Protein AF-A0A6A5R4L2-F1 (afdb_monomer)

Secondary structure (DSSP, 8-state):
--------TTS-SHHHHHHHHHHHHHHHHHSS-S-TTS-TTTSHHHHHHHHHTT-----TTSTTHHHHHHHHHT-S--HHHHHHHHHHHHHHHHTT-

Mean predicted aligned error: 9.18 Å

Sequence (97 aa):
MSSMPQPDANLFNKRTDMFALGTAIYVMISGQPPFPNLNSAEDEDEVQRRFRECEFPPLETIPAGSVVRKCWMGDNSTVSEIMEDIRRMVDHNLRCF

InterPro domains:
  IPR011009 Protein kinase-like domain superfamily [SSF56112] (11-75)

Solvent-accessible surface area (backbone atoms only — not comparable to full-atom values): 5978 Å² total; per-residue (Å²): 140,86,88,78,87,80,90,61,93,82,70,81,44,76,50,52,54,32,32,51,48,17,51,51,53,45,30,72,71,70,72,44,66,82,55,78,92,50,51,74,84,84,37,37,69,58,55,52,47,29,60,72,73,64,60,64,58,89,34,90,85,43,87,61,24,71,55,31,49,45,23,59,70,49,52,93,68,48,72,67,55,54,51,49,53,52,47,55,51,52,55,56,64,58,68,78,107

Foldseek 3Di:
DDDDDDPDPPCDDPLNVLLVVLQVVCCVWVVAGFCNVDDCVPCVVVVVVCLVVVVTHDLVPTQCSVLSSCSSVS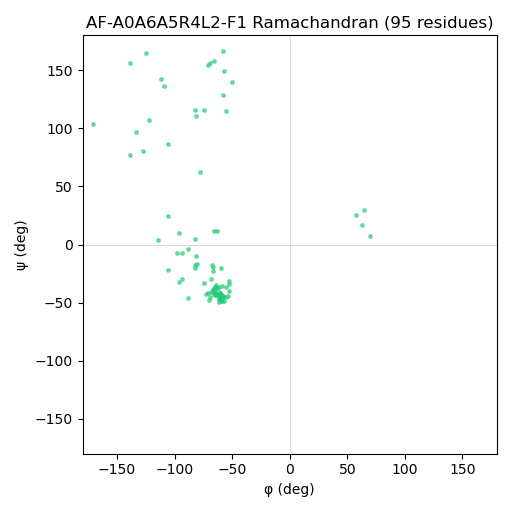PPDDVVNSVVVVVVSVVVVVVVD

Structure (mmCIF, N/CA/C/O backbone):
data_AF-A0A6A5R4L2-F1
#
_entry.id   AF-A0A6A5R4L2-F1
#
loop_
_atom_site.group_PDB
_atom_site.id
_atom_site.type_symbol
_atom_site.label_atom_id
_atom_site.label_alt_id
_atom_site.label_comp_id
_atom_site.label_asym_id
_atom_site.label_entity_id
_atom_site.label_seq_id
_atom_site.pdbx_PDB_ins_code
_atom_site.Cartn_x
_atom_site.Cartn_y
_atom_site.Cartn_z
_atom_site.occupancy
_atom_site.B_iso_or_equiv
_atom_site.auth_seq_id
_atom_site.auth_comp_id
_atom_site.auth_asym_id
_atom_site.auth_atom_id
_atom_site.pdbx_PDB_model_num
ATOM 1 N N . MET A 1 1 ? 30.796 4.702 7.837 1.00 38.06 1 MET A N 1
ATOM 2 C CA . MET A 1 1 ? 29.672 4.132 7.068 1.00 38.06 1 MET A CA 1
ATOM 3 C C . MET A 1 1 ? 28.840 5.299 6.583 1.00 38.06 1 MET A C 1
ATOM 5 O O . MET A 1 1 ? 28.125 5.887 7.378 1.00 38.06 1 MET A O 1
ATOM 9 N N . SER A 1 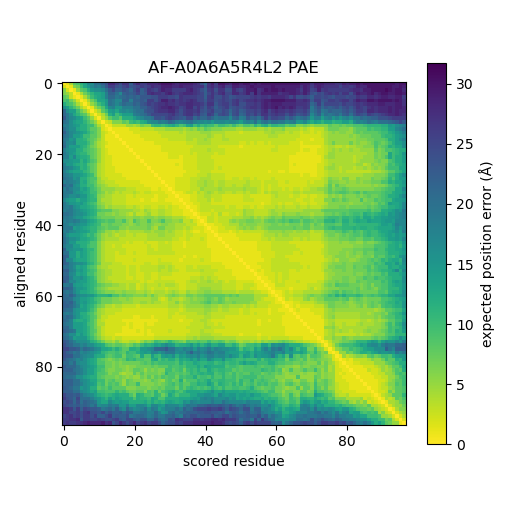2 ? 29.057 5.717 5.340 1.00 47.09 2 SER A N 1
ATOM 10 C CA . SER A 1 2 ? 28.316 6.811 4.715 1.00 47.09 2 SER A CA 1
ATOM 11 C C . SER A 1 2 ? 27.690 6.221 3.466 1.00 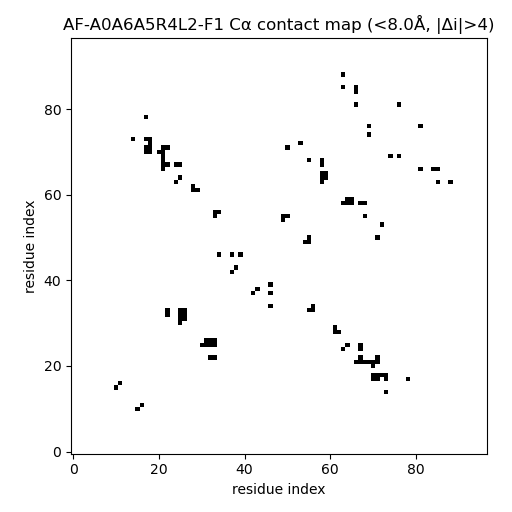47.09 2 SER A C 1
ATOM 13 O O . SER A 1 2 ? 28.412 5.883 2.532 1.00 47.09 2 SER A O 1
ATOM 15 N N . SER A 1 3 ? 26.381 6.007 3.497 1.00 48.00 3 SER A N 1
ATOM 16 C CA . SER A 1 3 ? 25.655 5.392 2.391 1.00 48.00 3 SER A CA 1
ATOM 17 C C . SER A 1 3 ? 24.342 6.128 2.209 1.00 48.00 3 SER A C 1
ATOM 19 O O . SER A 1 3 ? 23.317 5.641 2.660 1.00 48.00 3 SER A O 1
ATOM 21 N N . MET A 1 4 ? 24.395 7.318 1.603 1.00 48.91 4 MET A N 1
ATOM 22 C CA . MET A 1 4 ? 23.556 7.620 0.437 1.00 48.91 4 MET A CA 1
ATOM 23 C C . MET A 1 4 ? 23.974 8.963 -0.189 1.00 48.91 4 MET A C 1
ATOM 25 O O . MET A 1 4 ? 23.643 10.017 0.352 1.00 48.91 4 MET A O 1
ATOM 29 N N . PRO A 1 5 ? 24.688 8.979 -1.325 1.00 51.19 5 PRO A N 1
ATOM 30 C CA . PRO A 1 5 ? 24.662 10.130 -2.216 1.00 51.19 5 PRO A CA 1
ATOM 31 C C . PRO A 1 5 ? 23.315 10.101 -2.948 1.00 51.19 5 PRO A C 1
ATOM 33 O O . PRO A 1 5 ? 23.049 9.146 -3.669 1.00 51.19 5 PRO A O 1
ATOM 36 N N . GLN A 1 6 ? 22.449 11.094 -2.733 1.00 54.50 6 GLN A N 1
ATOM 37 C CA . GLN A 1 6 ? 21.189 11.236 -3.474 1.00 54.50 6 GLN A CA 1
ATOM 38 C C . GLN A 1 6 ? 21.481 11.912 -4.825 1.00 54.50 6 GLN A C 1
ATOM 40 O O . GLN A 1 6 ? 21.825 13.095 -4.815 1.00 54.50 6 GLN A O 1
ATOM 45 N N . PRO A 1 7 ? 21.375 11.217 -5.977 1.00 51.03 7 PRO A N 1
ATOM 46 C CA . PRO A 1 7 ? 21.648 11.831 -7.275 1.00 51.03 7 PRO A CA 1
ATOM 47 C C . PRO A 1 7 ? 20.450 12.628 -7.808 1.00 51.03 7 PRO A C 1
ATOM 49 O O . PRO A 1 7 ? 20.639 13.496 -8.649 1.00 51.03 7 PRO A O 1
ATOM 52 N N . ASP A 1 8 ? 19.240 12.401 -7.282 1.00 52.81 8 ASP A N 1
ATOM 53 C CA . ASP A 1 8 ? 18.011 12.946 -7.858 1.00 52.81 8 ASP A CA 1
ATOM 54 C C . ASP A 1 8 ? 17.110 13.558 -6.780 1.00 52.81 8 ASP A C 1
ATOM 56 O O . ASP A 1 8 ? 16.307 12.890 -6.128 1.00 52.81 8 ASP A O 1
ATOM 60 N N . ALA A 1 9 ? 17.207 14.876 -6.608 1.00 54.66 9 ALA A N 1
ATOM 61 C CA . ALA A 1 9 ? 16.426 15.661 -5.648 1.00 54.66 9 ALA A CA 1
ATOM 62 C C . ALA A 1 9 ? 14.902 15.719 -5.941 1.00 54.66 9 ALA A C 1
ATOM 64 O O . ALA A 1 9 ? 14.192 16.506 -5.323 1.00 54.66 9 ALA A O 1
ATOM 65 N N . ASN A 1 10 ? 14.388 14.896 -6.867 1.00 53.41 10 ASN A N 1
ATOM 66 C CA . ASN A 1 10 ? 12.982 14.859 -7.297 1.00 53.41 10 ASN A CA 1
ATOM 67 C C . ASN A 1 10 ? 12.231 13.553 -6.946 1.00 53.41 10 ASN A C 1
ATOM 69 O O . ASN A 1 10 ? 11.061 13.418 -7.301 1.00 53.41 10 ASN A O 1
ATOM 73 N N . LEU A 1 11 ? 12.859 12.611 -6.228 1.00 54.50 11 LEU A N 1
ATOM 74 C CA . LEU A 1 11 ? 12.237 11.342 -5.795 1.00 54.50 11 LEU A CA 1
ATOM 75 C C . LEU A 1 11 ? 11.700 11.351 -4.355 1.00 54.50 11 LEU A C 1
ATOM 77 O O . LEU A 1 11 ? 11.039 10.400 -3.955 1.00 54.50 11 LEU A O 1
ATOM 81 N N . PHE A 1 12 ? 11.957 12.408 -3.582 1.00 63.34 12 PHE A N 1
ATOM 82 C CA . PHE A 1 12 ? 11.455 12.563 -2.214 1.00 63.34 12 PHE A CA 1
ATOM 83 C C . PHE A 1 12 ? 10.332 13.582 -2.220 1.00 63.34 12 PHE A C 1
ATOM 85 O O . PHE A 1 12 ? 10.542 14.782 -2.050 1.00 63.34 12 PHE A O 1
ATOM 92 N N . ASN A 1 13 ? 9.125 13.106 -2.489 1.00 74.06 13 ASN A N 1
ATOM 93 C CA . ASN A 1 13 ? 7.941 13.930 -2.377 1.00 74.06 13 ASN A CA 1
ATOM 94 C C . ASN A 1 13 ? 6.938 13.264 -1.442 1.00 74.06 13 ASN A C 1
ATOM 96 O O . ASN A 1 13 ? 7.003 12.078 -1.126 1.00 74.06 13 ASN A O 1
ATOM 100 N N . LYS A 1 14 ? 5.961 14.050 -1.003 1.00 80.19 14 LYS A N 1
ATOM 101 C CA . LYS A 1 14 ? 4.946 13.585 -0.059 1.00 80.19 14 LYS A CA 1
ATOM 102 C C . LYS A 1 14 ? 4.254 12.297 -0.534 1.00 80.19 14 LYS A C 1
ATOM 104 O O . LYS A 1 14 ? 3.875 11.477 0.287 1.00 80.19 14 LYS A O 1
ATOM 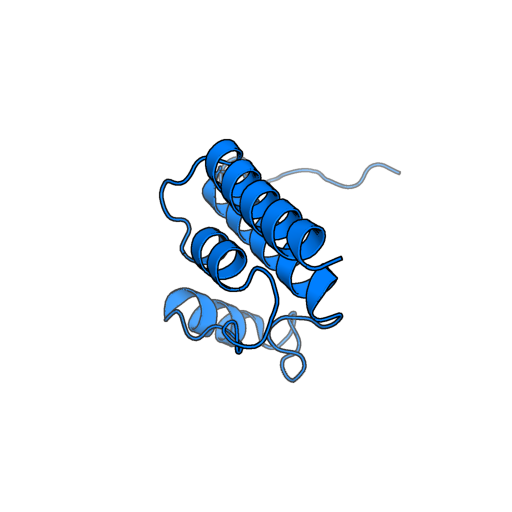109 N N . ARG A 1 15 ? 4.118 12.095 -1.850 1.00 81.44 15 ARG A N 1
ATOM 110 C CA . ARG A 1 15 ? 3.489 10.907 -2.438 1.00 81.44 15 ARG A CA 1
ATOM 111 C C . ARG A 1 15 ? 4.368 9.660 -2.317 1.00 81.44 15 ARG A C 1
ATOM 113 O O . ARG A 1 15 ? 3.842 8.604 -1.983 1.00 81.44 15 ARG A O 1
ATOM 120 N N . THR A 1 16 ? 5.676 9.762 -2.552 1.00 83.44 16 THR A N 1
ATOM 121 C CA . THR A 1 16 ? 6.600 8.624 -2.398 1.00 83.44 16 THR A CA 1
ATOM 122 C C . THR A 1 16 ? 6.719 8.196 -0.937 1.00 83.44 16 THR A C 1
ATOM 124 O O . THR A 1 16 ? 6.706 7.000 -0.653 1.00 83.44 16 THR A O 1
ATOM 127 N N . ASP A 1 17 ? 6.726 9.152 -0.005 1.00 85.56 17 ASP A N 1
ATOM 128 C CA . ASP A 1 17 ? 6.742 8.859 1.434 1.00 85.56 17 ASP A CA 1
ATOM 129 C C . ASP A 1 17 ? 5.442 8.181 1.890 1.00 85.56 17 ASP A C 1
ATOM 131 O O . ASP A 1 17 ? 5.465 7.230 2.670 1.00 85.56 17 ASP A O 1
ATOM 135 N N . MET A 1 18 ? 4.298 8.626 1.365 1.00 85.94 18 MET A N 1
ATOM 136 C CA . MET A 1 18 ? 2.992 8.017 1.638 1.00 85.94 18 MET A CA 1
ATOM 137 C C . MET A 1 18 ? 2.906 6.593 1.093 1.00 85.94 18 MET A C 1
ATOM 139 O O . MET A 1 18 ? 2.427 5.697 1.786 1.00 85.94 18 MET A O 1
ATOM 143 N N . PHE A 1 19 ? 3.433 6.358 -0.108 1.00 88.38 19 PHE A N 1
ATOM 144 C CA . PHE A 1 19 ? 3.528 5.015 -0.664 1.00 88.38 19 PHE A CA 1
ATOM 145 C C . PHE A 1 19 ? 4.390 4.102 0.222 1.00 88.38 19 PHE A C 1
ATOM 147 O O . PHE A 1 19 ? 3.971 2.992 0.561 1.00 88.38 19 PHE A O 1
ATOM 154 N N . ALA A 1 20 ? 5.562 4.583 0.655 1.00 89.12 20 ALA A N 1
ATOM 155 C CA . ALA A 1 20 ? 6.443 3.849 1.561 1.00 89.12 20 ALA A CA 1
ATOM 156 C C . ALA A 1 20 ? 5.764 3.552 2.910 1.00 89.12 20 ALA A C 1
ATOM 158 O O . ALA A 1 20 ? 5.852 2.427 3.405 1.00 89.12 20 ALA A O 1
ATOM 159 N N . LEU A 1 21 ? 5.025 4.517 3.469 1.00 89.50 21 LEU A N 1
ATOM 160 C CA . LEU A 1 21 ? 4.242 4.340 4.693 1.00 89.50 21 LEU A CA 1
ATOM 161 C C . LEU A 1 21 ? 3.158 3.266 4.531 1.00 89.50 21 LEU A C 1
ATOM 163 O O . LEU A 1 21 ? 3.041 2.388 5.383 1.00 89.50 21 LEU A O 1
ATOM 167 N N . GLY A 1 22 ? 2.387 3.302 3.439 1.00 90.69 22 GLY A N 1
ATOM 168 C CA . GLY A 1 22 ? 1.373 2.285 3.138 1.00 90.69 22 GLY A CA 1
ATOM 169 C C . GLY A 1 22 ? 1.970 0.883 3.058 1.00 90.69 22 GLY A C 1
ATOM 170 O O . GLY A 1 22 ? 1.453 -0.052 3.669 1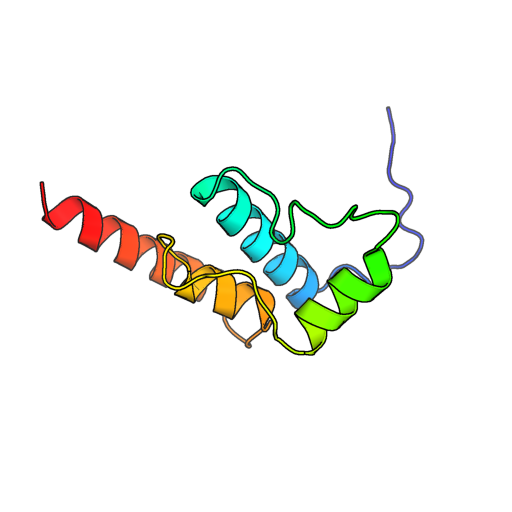.00 90.69 22 GLY A O 1
ATOM 171 N N . THR A 1 23 ? 3.116 0.758 2.387 1.00 92.44 23 THR A N 1
ATOM 172 C CA . THR A 1 23 ? 3.856 -0.504 2.278 1.00 92.44 23 THR A CA 1
ATOM 173 C C . THR A 1 23 ? 4.359 -0.985 3.637 1.00 92.44 23 THR A C 1
ATOM 175 O O . THR A 1 23 ? 4.198 -2.159 3.964 1.00 92.44 23 THR A O 1
ATOM 178 N N . ALA A 1 24 ? 4.904 -0.092 4.468 1.00 92.38 24 ALA A N 1
ATOM 179 C CA . ALA A 1 24 ? 5.344 -0.439 5.816 1.00 92.38 24 ALA A CA 1
ATOM 180 C C . ALA A 1 24 ? 4.180 -0.934 6.689 1.00 92.38 24 ALA A C 1
ATOM 182 O O . ALA A 1 24 ? 4.304 -1.969 7.339 1.00 92.38 24 ALA A O 1
ATOM 183 N N . ILE A 1 25 ? 3.033 -0.242 6.670 1.00 90.25 25 ILE A N 1
ATOM 184 C CA . ILE A 1 25 ? 1.827 -0.658 7.404 1.00 90.25 25 ILE A CA 1
ATOM 185 C C . ILE A 1 25 ? 1.356 -2.036 6.929 1.00 90.25 25 ILE A C 1
ATOM 187 O O . ILE A 1 25 ? 1.104 -2.910 7.758 1.00 90.25 25 ILE A O 1
ATOM 191 N N . TYR A 1 26 ? 1.291 -2.260 5.613 1.00 92.62 26 TYR A N 1
ATOM 192 C CA . TYR A 1 26 ? 0.906 -3.555 5.052 1.00 92.62 26 TYR A CA 1
ATOM 193 C C . TYR A 1 26 ? 1.817 -4.683 5.547 1.00 92.62 26 TYR A C 1
ATOM 195 O O . TYR A 1 26 ? 1.321 -5.707 6.014 1.00 92.62 26 TYR A O 1
ATOM 203 N N . VAL A 1 27 ? 3.140 -4.497 5.487 1.00 92.81 27 VAL A N 1
ATOM 204 C CA . VAL A 1 27 ? 4.115 -5.511 5.924 1.00 92.81 27 VAL A CA 1
ATOM 205 C C . VAL A 1 27 ? 4.023 -5.754 7.430 1.00 92.81 27 VAL A C 1
ATOM 207 O O . VAL A 1 27 ? 4.062 -6.904 7.855 1.00 92.81 27 VAL A O 1
ATOM 210 N N . MET A 1 28 ? 3.850 -4.708 8.245 1.00 90.94 28 MET A N 1
ATOM 211 C CA . MET A 1 28 ? 3.693 -4.859 9.698 1.00 90.94 28 MET A CA 1
ATOM 212 C C . MET A 1 28 ? 2.461 -5.692 10.072 1.00 90.94 28 MET A C 1
ATOM 214 O O . MET A 1 28 ? 2.513 -6.445 11.040 1.00 90.94 28 MET A O 1
ATOM 218 N N . ILE A 1 29 ? 1.362 -5.561 9.323 1.00 88.94 29 ILE A N 1
ATOM 219 C CA . ILE A 1 29 ? 0.091 -6.229 9.635 1.00 88.94 29 ILE A CA 1
ATOM 220 C C . ILE A 1 29 ? 0.016 -7.627 9.018 1.00 88.94 29 ILE A C 1
ATOM 222 O O . ILE A 1 29 ? -0.388 -8.575 9.686 1.00 88.94 29 ILE A O 1
ATOM 226 N N . SER A 1 30 ? 0.390 -7.764 7.746 1.00 89.31 30 SER A N 1
ATOM 227 C CA . SER A 1 30 ? 0.327 -9.042 7.023 1.00 89.31 30 SER A CA 1
ATOM 228 C C . SER A 1 30 ? 1.533 -9.947 7.292 1.00 89.31 30 SER A C 1
ATOM 230 O O . SER A 1 30 ? 1.469 -11.148 7.042 1.00 89.31 30 SER A O 1
ATOM 232 N N . GLY A 1 31 ? 2.645 -9.379 7.768 1.00 90.38 31 GLY A N 1
ATOM 233 C CA . GLY A 1 31 ? 3.917 -10.074 7.951 1.00 90.38 31 GLY A CA 1
ATOM 234 C C . GLY A 1 31 ? 4.615 -10.459 6.644 1.00 90.38 31 GLY A C 1
ATOM 235 O O . GLY A 1 31 ? 5.595 -11.199 6.695 1.00 90.38 31 GLY A O 1
ATOM 236 N N . GLN A 1 32 ? 4.118 -10.018 5.484 1.00 89.75 32 GLN A N 1
ATOM 237 C CA . GLN A 1 32 ? 4.591 -10.420 4.155 1.00 89.75 32 GLN A CA 1
ATOM 238 C C . GLN A 1 32 ? 4.663 -9.208 3.207 1.00 89.75 32 GLN A C 1
ATOM 240 O O . GLN A 1 32 ? 3.962 -8.214 3.417 1.00 89.75 32 GLN A O 1
ATOM 245 N N . PRO A 1 33 ? 5.492 -9.252 2.147 1.00 90.75 33 PRO A N 1
ATOM 246 C CA . PRO A 1 33 ? 5.466 -8.223 1.109 1.00 90.75 33 PRO A CA 1
ATOM 247 C C . PRO A 1 33 ? 4.131 -8.242 0.330 1.00 90.75 33 PRO A C 1
ATOM 249 O O . PRO A 1 33 ? 3.462 -9.276 0.296 1.00 90.75 33 PRO A O 1
ATOM 252 N N . PRO A 1 34 ? 3.739 -7.134 -0.337 1.00 90.50 34 PRO A N 1
ATOM 253 C CA . PRO A 1 34 ? 2.495 -7.047 -1.115 1.00 90.50 34 PRO A CA 1
ATOM 254 C C . PRO A 1 34 ? 2.317 -8.161 -2.155 1.00 90.50 34 PRO A C 1
ATOM 256 O O . PRO A 1 34 ? 1.224 -8.699 -2.307 1.00 90.50 34 PRO A O 1
ATOM 259 N N . PHE A 1 35 ? 3.395 -8.546 -2.840 1.00 92.44 35 PHE A N 1
ATOM 260 C CA . PHE A 1 35 ? 3.380 -9.590 -3.863 1.00 92.44 35 PHE A CA 1
ATOM 261 C C . PHE A 1 35 ? 4.465 -10.634 -3.560 1.00 92.44 35 PHE A C 1
ATOM 263 O O . PHE A 1 35 ? 5.536 -10.582 -4.152 1.00 92.44 35 PHE A O 1
ATOM 270 N N . PRO A 1 36 ? 4.226 -11.591 -2.645 1.00 88.44 36 PRO A N 1
ATOM 271 C CA . PRO A 1 36 ? 5.258 -12.531 -2.188 1.00 88.44 36 PRO A CA 1
ATOM 272 C C . PRO A 1 36 ? 5.726 -13.514 -3.267 1.00 88.44 36 PRO A C 1
ATOM 274 O O . PRO A 1 36 ? 6.789 -14.108 -3.134 1.00 88.44 36 PRO A O 1
ATOM 277 N N . ASN A 1 37 ? 4.941 -13.673 -4.336 1.00 91.12 37 ASN A N 1
ATOM 278 C CA . ASN A 1 37 ? 5.283 -14.517 -5.480 1.00 91.12 37 ASN A CA 1
ATOM 279 C C . ASN A 1 37 ? 6.080 -13.775 -6.564 1.00 91.12 37 ASN A C 1
ATOM 281 O O . ASN A 1 37 ? 6.434 -14.396 -7.559 1.00 91.12 37 ASN A O 1
ATOM 285 N N . LEU A 1 38 ? 6.298 -12.465 -6.408 1.00 89.94 38 LEU A N 1
ATOM 286 C CA . LEU A 1 38 ? 7.086 -11.651 -7.327 1.00 89.94 38 LEU A CA 1
ATOM 287 C C . LEU A 1 38 ? 8.396 -11.260 -6.646 1.00 89.94 38 LEU A C 1
ATOM 289 O O . LEU A 1 38 ? 8.406 -10.852 -5.481 1.00 89.94 38 LEU A O 1
ATOM 293 N N . ASN A 1 39 ? 9.502 -11.357 -7.372 1.00 89.56 39 ASN A N 1
ATOM 294 C CA . ASN A 1 39 ? 10.784 -10.850 -6.915 1.00 89.56 39 ASN A CA 1
ATOM 295 C C . ASN A 1 39 ? 10.840 -9.348 -7.199 1.00 89.56 39 ASN A C 1
ATOM 297 O O . ASN A 1 39 ? 10.854 -8.930 -8.348 1.00 89.56 39 ASN A O 1
ATOM 301 N N . SER A 1 40 ? 10.920 -8.513 -6.164 1.00 76.75 40 SER A N 1
ATOM 302 C CA . SER A 1 40 ? 10.889 -7.053 -6.329 1.00 76.75 40 SER A CA 1
ATOM 303 C C . SER A 1 40 ? 12.016 -6.472 -7.193 1.00 76.75 40 SER A C 1
ATOM 305 O O . SER A 1 40 ? 11.872 -5.344 -7.646 1.00 76.75 40 SER A O 1
ATOM 307 N N . ALA A 1 41 ? 13.127 -7.193 -7.389 1.00 80.69 41 ALA A N 1
ATOM 308 C CA . ALA A 1 41 ? 14.240 -6.752 -8.235 1.00 80.69 41 ALA A CA 1
ATOM 309 C C . ALA A 1 41 ? 14.149 -7.272 -9.680 1.00 80.69 41 ALA A C 1
ATOM 311 O O . ALA A 1 41 ? 14.642 -6.617 -10.591 1.00 80.69 41 ALA A O 1
ATOM 312 N N . GLU A 1 42 ? 13.551 -8.446 -9.892 1.00 87.81 42 GLU A N 1
ATOM 313 C CA . GLU A 1 42 ? 13.443 -9.070 -11.222 1.00 87.81 42 GLU A CA 1
ATOM 314 C C . GLU A 1 42 ? 12.095 -8.755 -11.891 1.00 87.81 42 GLU A C 1
ATOM 316 O O . GLU A 1 42 ? 12.034 -8.573 -13.102 1.00 87.81 42 GLU A O 1
ATOM 321 N N . ASP A 1 43 ? 11.036 -8.613 -11.091 1.00 90.62 43 ASP A N 1
ATOM 322 C CA . ASP A 1 43 ? 9.658 -8.337 -11.506 1.00 90.62 43 ASP A CA 1
ATOM 323 C C . ASP A 1 43 ? 9.242 -6.883 -11.208 1.00 90.62 43 ASP A C 1
ATOM 325 O O . ASP A 1 43 ? 8.054 -6.590 -11.031 1.00 90.62 43 ASP A O 1
ATOM 329 N N . GLU A 1 44 ? 10.205 -5.957 -11.113 1.00 86.81 44 GLU A N 1
ATOM 330 C CA . GLU A 1 44 ? 9.948 -4.555 -10.754 1.00 86.81 44 GLU A CA 1
ATOM 331 C C . GLU A 1 44 ? 8.874 -3.924 -11.657 1.00 86.81 44 GLU A C 1
ATOM 333 O O . GLU A 1 44 ? 7.940 -3.291 -11.159 1.00 86.81 44 GLU A O 1
ATOM 338 N N . ASP A 1 45 ? 8.945 -4.162 -12.969 1.00 89.31 45 ASP A N 1
ATOM 339 C CA . ASP A 1 45 ? 7.985 -3.634 -13.943 1.00 89.31 45 ASP A CA 1
ATOM 340 C C . ASP A 1 45 ? 6.553 -4.122 -13.687 1.00 89.31 45 ASP A C 1
ATOM 342 O O . ASP A 1 45 ? 5.602 -3.339 -13.771 1.00 89.31 45 ASP A O 1
ATOM 346 N N . GLU A 1 46 ? 6.382 -5.398 -13.330 1.00 91.56 46 GLU A N 1
ATOM 347 C CA . GLU A 1 46 ? 5.071 -5.979 -13.027 1.00 91.56 46 GLU A CA 1
ATOM 348 C C . GLU A 1 46 ? 4.531 -5.448 -11.696 1.00 91.56 46 GLU A C 1
ATOM 350 O O . GLU A 1 46 ? 3.356 -5.086 -11.602 1.00 91.56 46 GLU A O 1
ATOM 355 N N . VAL A 1 47 ? 5.387 -5.324 -10.677 1.00 88.06 47 VAL A N 1
ATOM 356 C CA . VAL A 1 47 ? 5.016 -4.706 -9.396 1.00 88.06 47 VAL A CA 1
ATOM 357 C C . VAL A 1 47 ? 4.566 -3.260 -9.620 1.00 88.06 47 VAL A C 1
ATOM 359 O O . VAL A 1 47 ? 3.489 -2.865 -9.166 1.00 88.06 47 VAL A O 1
ATOM 362 N N . GLN A 1 48 ? 5.338 -2.474 -10.373 1.00 88.12 48 GLN A N 1
ATOM 363 C CA . GLN A 1 48 ? 4.989 -1.097 -10.711 1.00 88.12 48 GLN A CA 1
ATOM 364 C C . GLN A 1 48 ? 3.713 -1.007 -11.557 1.00 88.12 48 GLN A C 1
ATOM 366 O O . GLN A 1 48 ? 2.937 -0.066 -11.377 1.00 88.12 48 GLN A O 1
ATOM 371 N N . ARG A 1 49 ? 3.483 -1.944 -12.488 1.00 93.62 49 ARG A N 1
ATOM 372 C CA . ARG A 1 49 ? 2.245 -2.012 -13.280 1.00 93.62 49 ARG A CA 1
ATOM 373 C C . ARG A 1 49 ? 1.047 -2.227 -12.365 1.00 93.62 49 ARG A C 1
ATOM 375 O O . ARG A 1 49 ? 0.100 -1.453 -12.437 1.00 93.62 49 ARG A O 1
ATOM 382 N N . ARG A 1 50 ? 1.106 -3.205 -11.459 1.00 92.69 50 ARG A N 1
ATOM 383 C CA . ARG A 1 50 ? 0.009 -3.489 -10.521 1.00 92.69 50 ARG A CA 1
ATOM 384 C C . ARG A 1 50 ? -0.341 -2.291 -9.653 1.00 92.69 50 ARG A C 1
ATOM 386 O O . ARG A 1 50 ? -1.512 -1.953 -9.526 1.00 92.69 50 ARG A O 1
ATOM 393 N N . PHE A 1 51 ? 0.660 -1.607 -9.097 1.00 90.25 51 PHE A N 1
ATOM 394 C CA . PHE A 1 51 ? 0.414 -0.397 -8.309 1.00 90.25 51 PHE A CA 1
ATOM 395 C C . PHE A 1 51 ? -0.167 0.750 -9.150 1.00 90.25 51 PHE A C 1
ATOM 397 O O . PHE A 1 51 ? -1.039 1.465 -8.659 1.00 90.25 51 PHE A O 1
ATOM 404 N N . ARG A 1 52 ? 0.259 0.911 -10.412 1.00 88.06 52 ARG A N 1
ATOM 405 C CA . ARG A 1 52 ? -0.311 1.904 -11.343 1.00 88.06 52 ARG A CA 1
ATOM 406 C C . ARG A 1 52 ? -1.766 1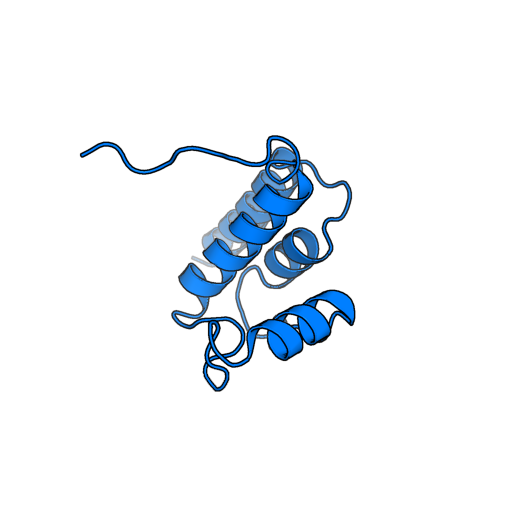.602 -11.708 1.00 88.06 52 ARG A C 1
ATOM 408 O O . ARG A 1 52 ? -2.587 2.512 -11.683 1.00 88.06 52 ARG A O 1
ATOM 415 N N . GLU A 1 53 ? -2.083 0.339 -11.968 1.00 91.50 53 GLU A N 1
ATOM 416 C CA . GLU A 1 53 ? -3.433 -0.132 -12.310 1.00 91.50 53 GLU A CA 1
ATOM 417 C C . GLU A 1 53 ? -4.326 -0.357 -11.073 1.00 91.50 53 GLU A C 1
ATOM 419 O O . GLU A 1 53 ? -5.457 -0.824 -11.189 1.00 91.50 53 GLU A O 1
ATOM 424 N N . CYS A 1 54 ? -3.842 -0.013 -9.872 1.00 89.19 54 CYS A N 1
ATOM 425 C CA . CYS A 1 54 ? -4.537 -0.224 -8.597 1.00 89.19 54 CYS A CA 1
ATOM 426 C C . CYS A 1 54 ? -4.914 -1.697 -8.316 1.00 89.19 54 CYS A C 1
ATOM 428 O O . CYS A 1 54 ? -5.821 -1.976 -7.527 1.00 89.19 54 CYS A O 1
ATOM 430 N N . GLU A 1 55 ? -4.184 -2.646 -8.909 1.00 93.81 55 GLU A N 1
ATOM 431 C CA . GLU A 1 55 ? -4.261 -4.090 -8.654 1.00 93.81 55 GLU A CA 1
ATOM 432 C C . GLU A 1 55 ? -3.525 -4.442 -7.348 1.00 93.81 55 GLU A C 1
ATOM 434 O O . GLU A 1 55 ? -2.507 -5.138 -7.324 1.00 93.81 55 GLU A O 1
ATOM 439 N N . PHE A 1 56 ? -4.015 -3.901 -6.234 1.00 91.00 56 PHE A N 1
ATOM 440 C CA . PHE A 1 56 ? -3.431 -4.132 -4.915 1.00 91.00 56 PHE A CA 1
ATOM 441 C C . PHE A 1 56 ? -3.638 -5.582 -4.440 1.00 91.00 56 PHE A C 1
ATOM 443 O O . PHE A 1 56 ? -4.594 -6.242 -4.862 1.00 91.00 56 PHE A O 1
ATOM 450 N N . PRO A 1 57 ? -2.786 -6.091 -3.527 1.00 90.12 57 PRO A N 1
ATOM 451 C CA . PRO A 1 57 ? -3.091 -7.323 -2.802 1.00 90.12 57 PRO A CA 1
ATOM 452 C C . PRO A 1 57 ? -4.410 -7.209 -2.017 1.00 90.12 57 PRO A C 1
ATOM 454 O O . PRO A 1 57 ? -4.905 -6.100 -1.821 1.00 90.12 57 PRO A O 1
ATOM 457 N N . PRO A 1 58 ? -4.978 -8.324 -1.524 1.00 89.56 58 PRO A N 1
ATOM 458 C CA . PRO A 1 58 ? -6.190 -8.292 -0.708 1.00 89.56 58 PRO A CA 1
ATOM 459 C C . PRO A 1 58 ? -6.023 -7.370 0.510 1.00 89.56 58 PRO A C 1
ATOM 461 O O . PRO A 1 58 ? -5.200 -7.627 1.389 1.00 89.56 58 PRO A O 1
ATOM 464 N N . LEU A 1 59 ? -6.799 -6.283 0.559 1.00 89.12 59 LEU A N 1
ATOM 465 C CA . LEU A 1 59 ? -6.754 -5.297 1.649 1.00 89.12 59 LEU A CA 1
ATOM 466 C C . LEU A 1 59 ? -7.964 -5.423 2.577 1.00 89.12 59 LEU A C 1
ATOM 468 O O . LEU A 1 59 ? -7.910 -5.029 3.735 1.00 89.12 59 LEU A O 1
ATOM 472 N N . GLU A 1 60 ? -9.053 -6.007 2.094 1.00 85.94 60 GLU A N 1
ATOM 473 C CA . GLU A 1 60 ? -10.320 -6.181 2.807 1.00 85.94 60 GLU A CA 1
ATOM 474 C C . GLU A 1 60 ? -10.183 -7.144 3.991 1.00 85.94 60 GLU A C 1
ATOM 476 O O . GLU A 1 60 ? -10.970 -7.097 4.933 1.00 85.94 60 GLU A O 1
ATOM 481 N N . THR A 1 61 ? -9.178 -8.019 3.944 1.00 81.88 61 THR A N 1
ATOM 482 C CA . THR A 1 61 ? -8.934 -9.065 4.938 1.00 81.88 61 THR A CA 1
ATOM 483 C C . THR A 1 61 ? -7.962 -8.649 6.035 1.00 81.88 61 THR A C 1
ATOM 485 O O . THR A 1 61 ? -7.774 -9.413 6.979 1.00 81.88 61 THR A O 1
ATOM 488 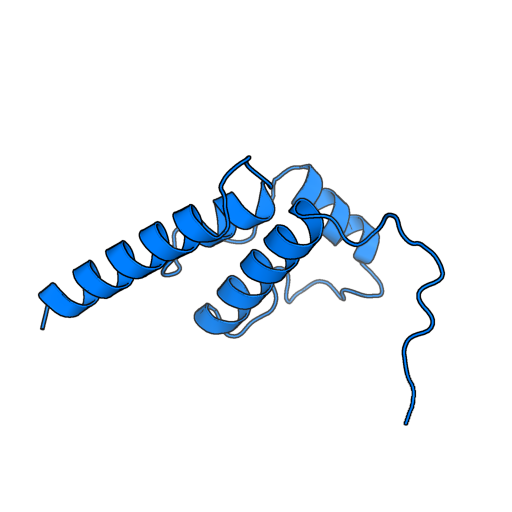N N . ILE A 1 62 ? -7.320 -7.478 5.925 1.00 83.31 62 ILE A N 1
ATOM 489 C CA . ILE A 1 62 ? -6.340 -7.018 6.912 1.00 83.31 62 ILE A CA 1
ATOM 490 C C . ILE A 1 62 ? -6.859 -5.810 7.698 1.00 83.31 62 ILE A C 1
ATOM 492 O O . ILE A 1 62 ? -7.488 -4.908 7.130 1.00 83.31 62 ILE A O 1
ATOM 496 N N . PRO A 1 63 ? -6.556 -5.730 9.008 1.00 83.88 63 PRO A N 1
ATOM 497 C CA . PRO A 1 63 ? -6.679 -4.481 9.738 1.00 83.88 63 PRO A CA 1
ATOM 498 C C . PRO A 1 63 ? -5.973 -3.354 8.974 1.00 83.88 63 PRO A C 1
ATOM 500 O O . PRO A 1 63 ? -4.914 -3.540 8.388 1.00 83.88 63 PRO A O 1
ATOM 503 N N . ALA A 1 64 ? -6.584 -2.178 8.958 1.00 84.81 64 ALA A N 1
ATOM 504 C CA . ALA A 1 64 ? -6.081 -0.966 8.307 1.00 84.81 64 ALA A CA 1
ATOM 505 C C . ALA A 1 64 ? -5.927 -1.044 6.782 1.00 84.81 64 ALA A C 1
ATOM 507 O O . ALA A 1 64 ? -5.318 -0.155 6.191 1.00 84.81 64 ALA A O 1
ATOM 508 N N . GLY A 1 65 ? -6.551 -2.023 6.118 1.00 88.81 65 GLY A N 1
ATOM 509 C CA . GLY A 1 65 ? -6.541 -2.114 4.657 1.00 88.81 65 GLY A CA 1
ATOM 510 C C . GLY A 1 65 ? -7.040 -0.851 3.950 1.00 88.81 65 GLY A C 1
ATOM 511 O O . GLY A 1 65 ? -6.472 -0.443 2.940 1.00 88.81 65 GLY A O 1
ATOM 512 N N . SER A 1 66 ? -8.041 -0.163 4.511 1.00 88.38 66 SER A N 1
ATOM 513 C CA . SER A 1 66 ? -8.511 1.130 3.992 1.00 88.38 66 SER A CA 1
ATOM 514 C C . SER A 1 66 ? -7.442 2.226 4.073 1.00 88.38 66 SER A C 1
ATOM 516 O O . SER A 1 66 ? -7.327 3.031 3.150 1.00 88.38 66 SER A O 1
ATOM 518 N N . VAL A 1 67 ? -6.639 2.243 5.140 1.00 88.31 67 VAL A N 1
ATOM 519 C CA . VAL A 1 67 ? -5.528 3.186 5.327 1.00 88.31 67 VAL A CA 1
ATOM 520 C C . VAL A 1 67 ? -4.402 2.872 4.349 1.00 88.31 67 VAL A C 1
ATOM 522 O O . VAL A 1 67 ? -3.950 3.765 3.639 1.00 88.31 67 VAL A O 1
ATOM 525 N N . VAL A 1 68 ? -4.006 1.599 4.244 1.00 90.75 68 VAL A N 1
ATOM 526 C CA . VAL A 1 68 ? -2.997 1.136 3.277 1.00 90.75 68 VAL A CA 1
ATOM 527 C C . VAL A 1 68 ? -3.391 1.533 1.852 1.00 90.75 68 VAL A C 1
ATOM 529 O O . VAL A 1 68 ? -2.578 2.094 1.119 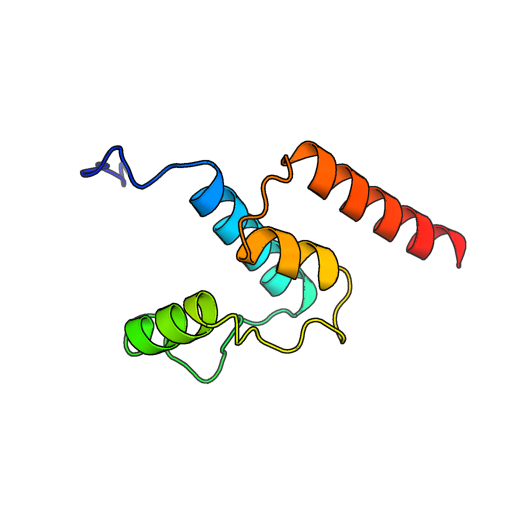1.00 90.75 68 VAL A O 1
ATOM 532 N N . ARG A 1 69 ? -4.661 1.325 1.479 1.00 91.06 69 ARG A N 1
ATOM 533 C CA . ARG A 1 69 ? -5.192 1.710 0.165 1.00 91.06 69 ARG A CA 1
ATOM 534 C C . ARG A 1 69 ? -5.045 3.211 -0.091 1.00 91.06 69 ARG A C 1
ATOM 536 O O . ARG A 1 69 ? -4.553 3.594 -1.148 1.00 91.06 69 ARG A O 1
ATOM 543 N N . LYS A 1 70 ? -5.443 4.060 0.866 1.00 88.00 70 LYS A N 1
ATOM 544 C CA . LYS A 1 70 ? -5.306 5.526 0.755 1.00 88.00 70 LYS A CA 1
ATOM 545 C C . LYS A 1 70 ? -3.845 5.944 0.570 1.00 88.00 70 LYS A C 1
ATOM 547 O O . LYS A 1 70 ? -3.549 6.749 -0.310 1.00 88.00 70 LYS A O 1
ATOM 552 N N . CYS A 1 71 ? -2.938 5.352 1.348 1.00 88.69 71 CYS A N 1
ATOM 553 C CA . CYS A 1 71 ? -1.500 5.588 1.241 1.00 88.69 71 CYS A CA 1
ATOM 554 C C . CYS A 1 71 ? -0.956 5.258 -0.159 1.00 88.69 71 CYS A C 1
ATOM 556 O O . CYS A 1 71 ? -0.214 6.056 -0.729 1.00 88.69 71 CYS A O 1
ATOM 558 N N . TRP A 1 72 ? -1.343 4.115 -0.737 1.00 91.12 72 TRP A N 1
ATOM 559 C CA . TRP A 1 72 ? -0.875 3.692 -2.063 1.00 91.12 72 TRP A CA 1
ATOM 560 C C . TRP A 1 72 ? -1.502 4.456 -3.226 1.00 91.12 72 TRP A C 1
ATOM 562 O O . TRP A 1 72 ? -0.818 4.706 -4.218 1.00 91.12 72 TRP A O 1
ATOM 572 N N . MET A 1 73 ? -2.763 4.880 -3.110 1.00 86.62 73 MET A N 1
ATOM 573 C CA . MET A 1 73 ? -3.391 5.727 -4.131 1.00 86.62 73 MET A CA 1
ATOM 574 C C . MET A 1 73 ? -2.736 7.116 -4.205 1.00 86.62 73 MET A C 1
ATOM 576 O O . MET A 1 73 ? -2.825 7.787 -5.233 1.00 86.62 73 MET A O 1
ATOM 580 N N . GLY A 1 74 ? -2.017 7.529 -3.153 1.00 73.31 74 GLY A N 1
ATOM 581 C CA . GLY A 1 74 ? -1.422 8.860 -3.079 1.00 73.31 74 GLY A CA 1
ATOM 582 C C . GLY A 1 74 ? -2.490 9.948 -3.040 1.00 73.31 74 GLY A C 1
ATOM 583 O O . GLY A 1 74 ? -2.261 11.043 -3.554 1.00 73.31 74 GLY A O 1
ATOM 584 N N . ASP A 1 75 ? -3.657 9.619 -2.475 1.00 65.62 75 ASP A N 1
ATOM 585 C CA . ASP A 1 75 ? -4.739 10.572 -2.268 1.00 65.62 75 ASP A CA 1
ATOM 586 C C . ASP A 1 75 ? -4.215 11.738 -1.415 1.00 65.62 75 ASP A C 1
ATOM 588 O O . ASP A 1 75 ? -3.312 11.550 -0.595 1.00 65.62 75 ASP A O 1
ATOM 592 N N . ASN A 1 76 ? -4.756 12.948 -1.597 1.00 55.06 76 ASN A N 1
ATOM 593 C CA . ASN A 1 76 ? -4.259 14.195 -0.975 1.00 55.06 76 ASN A CA 1
ATOM 594 C C . ASN A 1 76 ? -4.327 14.230 0.569 1.00 55.06 76 ASN A C 1
ATOM 596 O O . ASN A 1 76 ? -4.130 15.285 1.178 1.00 55.06 76 ASN A O 1
ATOM 600 N N . SER A 1 77 ? -4.586 13.093 1.207 1.00 61.78 77 SER A N 1
ATOM 601 C CA . SER A 1 77 ? -4.597 12.929 2.645 1.00 61.78 77 SER A CA 1
ATOM 602 C C . SER A 1 77 ? -3.257 13.307 3.255 1.00 61.78 77 SER A C 1
ATOM 604 O O . SER A 1 77 ? -2.179 12.855 2.857 1.00 61.78 77 SER A O 1
ATOM 606 N N . THR A 1 78 ? -3.317 14.173 4.256 1.00 67.62 78 THR A N 1
ATOM 607 C CA . THR A 1 78 ? -2.148 14.477 5.070 1.00 67.62 78 THR A CA 1
ATOM 608 C C . THR A 1 78 ? -1.794 13.285 5.963 1.00 67.62 78 THR A C 1
ATOM 610 O O . THR A 1 78 ? -2.656 12.495 6.343 1.00 67.62 78 THR A O 1
ATOM 613 N N . VAL A 1 79 ? -0.521 13.164 6.358 1.00 69.19 79 VAL A N 1
ATOM 614 C CA . VAL A 1 79 ? -0.094 12.158 7.351 1.00 69.19 79 VAL A CA 1
ATOM 615 C C . VAL A 1 79 ? -0.941 12.262 8.627 1.00 69.19 79 VAL A C 1
ATOM 617 O O . VAL A 1 79 ? -1.268 11.250 9.233 1.00 69.19 79 VAL A O 1
ATOM 620 N N . SER A 1 80 ? -1.362 13.473 9.001 1.00 71.69 80 SER A N 1
ATOM 621 C CA . SER A 1 80 ? -2.268 13.711 10.126 1.00 71.69 80 SER A CA 1
ATOM 622 C C . SER A 1 80 ? -3.622 13.012 9.967 1.00 71.69 80 SER A C 1
ATOM 624 O O . SER A 1 80 ? -4.091 12.403 10.923 1.00 71.69 80 SER A O 1
ATOM 626 N N . GLU A 1 81 ? -4.224 13.034 8.776 1.00 76.75 81 GLU A N 1
ATOM 627 C CA . GLU A 1 81 ? -5.483 12.322 8.500 1.00 76.75 81 GLU A CA 1
ATOM 628 C C . GLU A 1 81 ? -5.305 10.805 8.578 1.00 76.75 81 GLU A C 1
ATOM 630 O O . GLU A 1 81 ? -6.136 10.117 9.165 1.00 76.75 81 GLU A O 1
ATOM 635 N N . ILE A 1 82 ? -4.188 10.276 8.066 1.00 76.75 82 ILE A N 1
ATOM 636 C CA . ILE A 1 82 ? -3.855 8.852 8.223 1.00 76.75 82 ILE A CA 1
ATOM 637 C C . ILE A 1 82 ? -3.698 8.490 9.697 1.00 76.75 82 ILE A C 1
ATOM 639 O O . ILE A 1 82 ? -4.189 7.455 10.139 1.00 76.75 82 ILE A O 1
ATOM 643 N N . MET A 1 83 ? -3.031 9.340 10.475 1.00 77.31 83 MET A N 1
ATOM 644 C CA . MET A 1 83 ? -2.854 9.120 11.907 1.00 77.31 83 MET A CA 1
ATOM 645 C C . MET A 1 83 ? -4.188 9.155 12.656 1.00 77.31 83 MET A C 1
ATOM 647 O O . MET A 1 83 ? -4.380 8.369 13.583 1.00 77.31 83 MET A O 1
ATOM 651 N N . GLU A 1 84 ? -5.121 10.026 12.269 1.00 81.56 84 GLU A N 1
ATOM 652 C CA . GLU A 1 84 ? -6.484 10.012 12.806 1.00 81.56 84 GLU A CA 1
ATOM 653 C C . GLU A 1 84 ? -7.238 8.735 12.434 1.00 81.56 84 GLU A C 1
ATOM 655 O O . GLU A 1 84 ? -7.873 8.139 13.305 1.00 81.56 84 GLU A O 1
ATOM 660 N N . ASP A 1 85 ? -7.133 8.278 11.186 1.00 77.56 85 ASP A N 1
ATOM 661 C CA . ASP A 1 85 ? -7.745 7.023 10.749 1.00 77.56 85 ASP A CA 1
ATOM 662 C C . ASP A 1 85 ? -7.183 5.832 11.541 1.00 77.56 85 ASP A C 1
ATOM 664 O O . ASP A 1 85 ? -7.950 5.039 12.087 1.00 77.56 85 ASP A O 1
ATOM 668 N N . ILE A 1 86 ? -5.858 5.750 11.707 1.00 78.06 86 ILE A N 1
ATOM 669 C CA . ILE A 1 86 ? -5.201 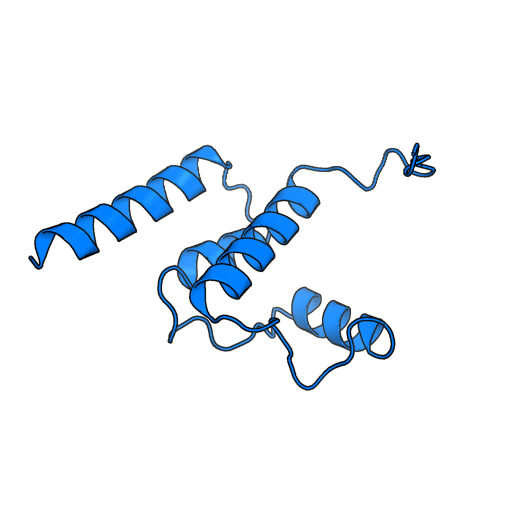4.713 12.517 1.00 78.06 86 ILE A CA 1
ATOM 670 C C . ILE A 1 86 ? -5.670 4.781 13.978 1.00 78.06 86 ILE A C 1
ATOM 672 O O . ILE A 1 86 ? -6.003 3.749 14.560 1.00 78.06 86 ILE A O 1
ATOM 676 N N . ARG A 1 87 ? -5.748 5.976 14.581 1.00 81.38 87 ARG A N 1
ATOM 677 C CA . ARG A 1 87 ? -6.244 6.144 15.960 1.00 81.38 87 ARG A CA 1
ATOM 678 C C . ARG A 1 87 ? -7.683 5.661 16.108 1.00 81.38 87 ARG A C 1
ATOM 680 O O . ARG A 1 87 ? -7.960 4.875 17.007 1.00 81.38 87 ARG A O 1
ATOM 687 N N . ARG A 1 88 ? -8.580 6.049 15.195 1.00 80.62 88 ARG A N 1
ATOM 688 C CA . ARG A 1 88 ? -9.986 5.600 15.203 1.00 80.62 88 ARG A CA 1
ATOM 689 C C . ARG A 1 88 ? -10.109 4.083 15.109 1.00 80.62 88 ARG A C 1
ATOM 691 O O . ARG A 1 88 ? -11.013 3.513 15.720 1.00 80.62 88 ARG A O 1
ATOM 698 N N . MET A 1 89 ? -9.219 3.442 14.353 1.00 71.69 89 MET A N 1
ATOM 699 C CA . MET A 1 89 ? -9.165 1.988 14.238 1.00 71.69 89 MET A CA 1
ATOM 700 C C . MET A 1 89 ? -8.702 1.311 15.528 1.00 71.69 89 MET A C 1
ATOM 702 O O . MET A 1 89 ? -9.321 0.340 15.962 1.00 71.69 89 MET A O 1
ATOM 706 N N . VAL A 1 90 ? -7.643 1.824 16.157 1.00 72.31 90 VAL A N 1
ATOM 707 C CA . VAL A 1 90 ? -7.152 1.312 17.445 1.00 72.31 90 VAL A CA 1
ATOM 708 C C . VAL A 1 90 ? -8.208 1.501 18.536 1.00 72.31 90 VAL A C 1
ATOM 710 O O . VAL A 1 90 ? -8.497 0.558 19.266 1.00 72.31 90 VAL A O 1
ATOM 713 N N . ASP A 1 91 ? -8.860 2.663 18.587 1.00 73.44 91 ASP A N 1
ATOM 714 C CA . ASP A 1 91 ? -9.911 2.955 19.566 1.00 73.44 91 ASP A CA 1
ATOM 715 C C . ASP A 1 91 ? -11.138 2.044 19.405 1.00 73.44 91 ASP A C 1
ATOM 717 O O . ASP A 1 91 ? -11.749 1.661 20.401 1.00 73.44 91 ASP A O 1
ATOM 721 N N . HIS A 1 92 ? -11.505 1.660 18.176 1.00 62.94 92 HIS A N 1
ATOM 722 C CA . HIS A 1 92 ? -12.568 0.670 17.956 1.00 62.94 92 HIS A CA 1
ATOM 723 C C . HIS A 1 92 ? -12.161 -0.728 18.428 1.00 62.94 92 HIS A C 1
ATOM 725 O O . HIS A 1 92 ? -12.964 -1.404 19.064 1.00 62.94 92 HIS A O 1
ATOM 731 N N . ASN A 1 93 ? -10.917 -1.141 18.180 1.00 58.50 93 ASN A N 1
ATOM 732 C CA . ASN A 1 93 ? -10.419 -2.443 18.630 1.00 58.50 93 ASN A CA 1
ATOM 733 C C . ASN A 1 93 ? -10.269 -2.522 20.161 1.00 58.50 93 ASN A C 1
ATOM 735 O O . ASN A 1 93 ? -10.445 -3.594 20.732 1.00 58.50 93 ASN A O 1
ATOM 739 N N . LEU A 1 94 ? -9.993 -1.400 20.835 1.00 56.28 94 LEU A N 1
ATOM 740 C CA . LEU A 1 94 ? -9.887 -1.319 22.298 1.00 56.28 94 LEU A CA 1
ATOM 741 C C . LEU A 1 94 ? -11.241 -1.216 23.018 1.00 56.28 94 LEU A C 1
ATOM 743 O O . LEU A 1 94 ? -11.300 -1.460 24.216 1.00 56.28 94 LEU A O 1
ATOM 747 N N . ARG A 1 95 ? -12.331 -0.869 22.322 1.00 55.06 95 ARG A N 1
ATOM 748 C CA . ARG A 1 95 ? -13.692 -0.814 22.899 1.00 55.06 95 ARG A CA 1
ATOM 749 C C . ARG A 1 95 ? -14.392 -2.172 22.971 1.00 55.06 95 ARG A C 1
ATOM 751 O O . ARG A 1 95 ? -15.464 -2.262 23.562 1.00 55.06 95 ARG A O 1
ATOM 758 N N . CYS A 1 96 ? -13.820 -3.203 22.353 1.00 52.69 96 CYS A N 1
ATOM 759 C CA . CYS A 1 96 ? -14.334 -4.573 22.386 1.00 52.69 96 CYS A CA 1
ATOM 760 C C . CYS A 1 96 ? -13.662 -5.460 23.454 1.00 52.69 96 CYS A C 1
ATOM 762 O O . CYS A 1 96 ? -13.905 -6.666 23.453 1.00 52.69 96 CYS A O 1
ATOM 764 N N . PHE A 1 97 ? -12.855 -4.877 24.349 1.00 42.59 97 PHE A N 1
ATOM 765 C CA . PHE A 1 97 ? -12.280 -5.530 25.529 1.00 42.59 97 PHE A CA 1
ATOM 766 C C . PHE A 1 97 ? -12.806 -4.900 26.819 1.00 42.59 97 PHE A C 1
ATOM 768 O O . PHE A 1 97 ? -12.966 -3.659 26.846 1.00 42.59 97 PHE A O 1
#

Radius of gyration: 15.32 Å; Cα contacts (8 Å, |Δi|>4): 65; chains: 1; bounding box: 44×30×40 Å

pLDDT: mean 78.85, std 14.75, range [38.06, 93.81]

Organism: NCBI:txid1150837